Protein AF-A0A328DTK5-F1 (afdb_monomer)

Nearest PDB structures (foldseek):
  1lpf-assembly1_B  TM=8.757E-01  e=4.008E-05  Pseudomonas fluorescens
  6uzi-assembly2_D  TM=7.975E-01  e=1.645E-05  Elizabethkingia anophelis NUHP1
  7psc-assembly1_B  TM=8.885E-01  e=7.572E-05  Homo sapiens
  7zyt-assembly1_B  TM=7.807E-01  e=2.121E-05  Homo sapiens
  5u8w-assembly1_B  TM=7.801E-01  e=4.552E-05  Pseudomonas aeruginosa UCBPP-PA14

Secondary structure (DSSP, 8-state):
-EE--HHHHHHHHHHHT---EEEEEEGGG-HHHHHTT---EEEEEEE-TTT-BEEEEEEEETTHHHHHHHHHHHHHTT-B------TT-SS------

Radius of gyration: 13.82 Å; Cα contacts (8 Å, |Δi|>4): 154; chains: 1; bounding box: 29×32×39 Å

pLDDT: mean 82.39, std 18.32, range [34.34, 98.06]

Foldseek 3Di:
DDADDPVRLVVVCVVVVFDKDKAKDFLLVPPVCVVVVFRGKMKMWIATLVWQFTRDIDIDTPPPVVVVVVVNVCNVVRPGQDRDPPVPDPHDDRDDD

Sequence (97 aa):
MVGLTEPQAKERAEKEGFEIRVAKTSFKANTKALAENKGEGLAKLIYRPDNGEILGVHIIGLHAADLIHEASNAIALGTRIQVKVDTSSPASEPIAV

Mean predicted aligned error: 7.62 Å

Solvent-accessible surface area (backbone atoms only — not comparable to full-atom values): 5712 Å² total; per-residue (Å²): 104,42,76,46,52,73,70,56,45,50,55,48,21,69,75,72,72,54,66,77,44,74,51,65,47,50,32,64,79,34,69,67,32,46,75,69,75,46,27,62,36,40,42,36,41,32,27,28,72,90,75,18,43,59,48,17,39,41,55,46,46,80,65,31,72,63,57,44,49,54,52,44,49,37,48,75,71,66,48,57,54,81,72,77,88,68,91,82,66,99,79,74,71,90,78,81,133

Structure (mmCIF, N/CA/C/O backbone):
data_AF-A0A328DTK5-F1
#
_entry.id   AF-A0A328DTK5-F1
#
loop_
_atom_site.group_PDB
_atom_site.id
_atom_site.type_symbol
_atom_site.label_atom_id
_atom_site.label_alt_id
_atom_site.label_comp_id
_atom_site.label_asym_id
_atom_site.label_entity_id
_atom_site.label_seq_id
_atom_site.pdbx_PDB_ins_code
_atom_site.Cartn_x
_atom_site.Cartn_y
_atom_site.Cartn_z
_atom_site.occupancy
_atom_site.B_iso_or_equiv
_atom_site.auth_seq_id
_atom_site.auth_comp_id
_atom_site.auth_asym_id
_atom_site.auth_atom_id
_atom_site.pdbx_PDB_model_num
ATOM 1 N N . MET A 1 1 ? 6.001 5.771 -1.628 1.00 91.81 1 MET A N 1
ATOM 2 C CA . MET A 1 1 ? 4.912 5.230 -0.778 1.00 91.81 1 MET A CA 1
ATOM 3 C C . MET A 1 1 ? 3.867 6.311 -0.573 1.00 91.81 1 MET A C 1
ATOM 5 O O . MET A 1 1 ? 4.216 7.477 -0.705 1.00 91.81 1 MET A O 1
ATOM 9 N N . VAL A 1 2 ? 2.634 5.932 -0.251 1.00 96.62 2 VAL A N 1
ATOM 10 C CA . VAL A 1 2 ? 1.538 6.846 0.095 1.00 96.62 2 VAL A CA 1
ATOM 11 C C . VAL A 1 2 ? 0.661 6.200 1.172 1.00 96.62 2 VAL A C 1
ATOM 13 O O . VAL A 1 2 ? 0.511 4.978 1.183 1.00 96.62 2 VAL A O 1
ATOM 16 N N . GLY A 1 3 ? 0.103 7.002 2.081 1.00 96.38 3 GLY A N 1
ATOM 17 C CA . GLY A 1 3 ? -0.697 6.520 3.211 1.00 96.38 3 GLY A CA 1
ATOM 18 C C . GLY A 1 3 ? 0.139 5.989 4.383 1.00 96.38 3 GLY A C 1
ATOM 19 O O . GLY A 1 3 ? 1.284 6.396 4.583 1.00 96.38 3 GLY A O 1
ATOM 20 N N . LEU A 1 4 ? -0.464 5.108 5.182 1.00 97.25 4 LEU A N 1
ATOM 21 C CA . LEU A 1 4 ? 0.093 4.591 6.431 1.00 97.25 4 LEU A CA 1
ATOM 22 C C . LEU A 1 4 ? 1.097 3.459 6.202 1.00 97.25 4 LEU A C 1
ATOM 24 O O . LEU A 1 4 ? 0.914 2.600 5.342 1.00 97.25 4 LEU A O 1
ATOM 28 N N . THR A 1 5 ? 2.117 3.403 7.056 1.00 97.62 5 THR A N 1
ATOM 29 C CA . THR A 1 5 ? 2.976 2.221 7.210 1.00 97.62 5 THR A CA 1
ATOM 30 C C . THR A 1 5 ? 2.260 1.104 7.984 1.00 97.62 5 THR A C 1
ATOM 32 O O . THR A 1 5 ? 1.269 1.356 8.660 1.00 97.62 5 THR A O 1
ATOM 35 N N . GLU A 1 6 ? 2.764 -0.140 7.947 1.00 95.56 6 GLU A N 1
ATOM 36 C CA . GLU A 1 6 ? 2.163 -1.244 8.727 1.00 95.56 6 GLU A CA 1
ATOM 37 C C . GLU A 1 6 ? 2.094 -0.945 10.238 1.00 95.56 6 GLU A C 1
ATOM 39 O O . GLU A 1 6 ? 1.029 -1.165 10.809 1.00 95.56 6 GLU A O 1
ATOM 44 N N . PRO A 1 7 ? 3.147 -0.413 10.901 1.00 97.38 7 PRO A N 1
ATOM 45 C CA . PRO A 1 7 ? 3.054 -0.038 12.314 1.00 97.38 7 PRO A CA 1
ATOM 46 C C . PRO A 1 7 ? 1.994 1.036 12.578 1.00 97.38 7 PRO A C 1
ATOM 48 O O . PRO A 1 7 ? 1.188 0.882 13.487 1.00 97.38 7 PRO A O 1
ATOM 51 N N . GLN A 1 8 ? 1.940 2.082 11.746 1.00 97.81 8 GLN A N 1
ATOM 52 C CA . GLN A 1 8 ? 0.944 3.152 11.886 1.00 97.81 8 GLN A CA 1
ATOM 53 C C . GLN A 1 8 ? -0.482 2.648 11.641 1.00 97.81 8 GLN A C 1
ATOM 55 O O . GLN A 1 8 ? -1.415 3.061 12.323 1.00 97.81 8 GLN A O 1
ATOM 60 N N . ALA A 1 9 ? -0.662 1.750 10.671 1.00 97.00 9 ALA A N 1
ATOM 61 C CA . ALA A 1 9 ? -1.952 1.146 10.382 1.00 97.00 9 ALA A CA 1
ATOM 62 C C . ALA A 1 9 ? -2.422 0.256 11.538 1.00 97.00 9 ALA A C 1
ATOM 64 O O . ALA A 1 9 ? -3.593 0.325 11.888 1.00 97.00 9 ALA A O 1
ATOM 65 N N . LYS A 1 10 ? -1.522 -0.521 12.162 1.00 97.19 10 LYS A N 1
ATOM 66 C CA . LYS A 1 10 ? -1.832 -1.314 13.365 1.00 97.19 10 LYS A CA 1
ATOM 67 C C . LYS A 1 10 ? -2.228 -0.428 14.539 1.00 97.19 10 LYS A C 1
ATOM 69 O O . LYS A 1 10 ? -3.268 -0.654 15.138 1.00 97.19 10 LYS A O 1
ATOM 74 N N . GLU A 1 11 ? -1.455 0.620 14.810 1.00 98.06 11 GLU A N 1
ATOM 75 C CA . GLU A 1 11 ? -1.762 1.561 15.891 1.00 98.06 11 GLU A CA 1
ATOM 76 C C . GLU A 1 11 ? -3.133 2.228 15.690 1.00 98.06 11 GLU A C 1
ATOM 78 O O . GLU A 1 11 ? -3.912 2.376 16.630 1.00 98.06 11 GLU A O 1
ATOM 83 N N . ARG A 1 12 ? -3.458 2.616 14.451 1.00 97.12 12 ARG A N 1
ATOM 84 C CA . ARG A 1 12 ? -4.774 3.168 14.108 1.00 97.12 12 ARG A CA 1
ATOM 85 C C . ARG A 1 12 ? -5.890 2.138 14.299 1.00 97.12 12 ARG A C 1
ATOM 87 O O . ARG A 1 12 ? -6.923 2.465 14.870 1.00 97.12 12 ARG A O 1
ATOM 94 N N . ALA A 1 13 ? -5.664 0.912 13.841 1.00 96.75 13 ALA A N 1
ATOM 95 C CA . ALA A 1 13 ? -6.602 -0.200 13.933 1.00 96.75 13 ALA A CA 1
ATOM 96 C C . ALA A 1 13 ? -6.947 -0.552 15.388 1.00 96.75 13 ALA A C 1
ATOM 98 O O . ALA A 1 13 ? -8.119 -0.711 15.718 1.00 96.75 13 ALA A O 1
ATOM 99 N N . GLU A 1 14 ? -5.949 -0.562 16.275 1.00 97.19 14 GLU A N 1
ATOM 100 C CA . GLU A 1 14 ? -6.128 -0.761 17.719 1.00 97.19 14 GLU A CA 1
ATOM 101 C C . GLU A 1 14 ? -6.952 0.364 18.365 1.00 97.19 14 GLU A C 1
ATOM 103 O O . GLU A 1 14 ? -7.810 0.098 19.205 1.00 97.19 14 GLU A O 1
ATOM 108 N N . LYS A 1 15 ? -6.730 1.621 17.958 1.00 97.19 15 LYS A N 1
ATOM 109 C CA . LYS A 1 15 ? -7.466 2.785 18.486 1.00 97.19 15 LYS A CA 1
ATOM 110 C C . LYS A 1 15 ? -8.912 2.858 17.998 1.00 97.19 15 LYS A C 1
ATOM 112 O O . LYS A 1 15 ? -9.788 3.267 18.753 1.00 97.19 15 LYS A O 1
ATOM 117 N N . GLU A 1 16 ? -9.151 2.521 16.734 1.00 96.38 16 GLU A N 1
ATOM 118 C CA . GLU A 1 16 ? -10.460 2.647 16.078 1.00 96.38 16 GLU A CA 1
ATOM 119 C C . GLU A 1 16 ? -11.272 1.338 16.092 1.00 96.38 16 GLU A C 1
ATOM 121 O O . GLU A 1 16 ? -12.451 1.351 15.744 1.00 96.38 16 GLU A O 1
ATOM 126 N N . GLY A 1 17 ? -10.675 0.221 16.518 1.00 96.25 17 GLY A N 1
ATOM 127 C CA . GLY A 1 17 ? -11.358 -1.062 16.687 1.00 96.25 17 GLY A CA 1
ATOM 128 C C . GLY A 1 17 ? -11.652 -1.794 15.376 1.00 96.25 17 GLY A C 1
ATOM 129 O O . GLY A 1 17 ? -12.752 -2.317 15.204 1.00 96.25 17 GLY A O 1
ATOM 130 N N . PHE A 1 18 ? -10.694 -1.837 14.447 1.00 95.44 18 PHE A N 1
ATOM 131 C CA . PHE A 1 18 ? -10.809 -2.608 13.201 1.00 95.44 18 PHE A CA 1
ATOM 132 C C . PHE A 1 18 ? -9.575 -3.486 12.952 1.00 95.44 18 PHE A C 1
ATOM 134 O O . PHE A 1 18 ? -8.557 -3.343 13.613 1.00 95.44 18 PHE A O 1
ATOM 141 N N . GLU A 1 19 ? -9.653 -4.385 11.970 1.00 94.19 19 GLU A N 1
ATOM 142 C CA . GLU A 1 19 ? -8.538 -5.244 11.545 1.00 94.19 19 GLU A CA 1
ATOM 143 C C . GLU A 1 19 ? -7.835 -4.674 10.306 1.00 94.19 19 GLU A C 1
ATOM 145 O O . GLU A 1 19 ? -8.465 -4.050 9.451 1.00 94.19 19 GLU A O 1
ATOM 150 N N . ILE A 1 20 ? -6.538 -4.944 10.144 1.00 95.12 20 ILE A N 1
ATOM 151 C CA . ILE A 1 20 ? -5.823 -4.645 8.894 1.00 95.12 20 ILE A CA 1
ATOM 152 C C . ILE A 1 20 ? -5.393 -5.921 8.195 1.00 95.12 20 ILE A C 1
ATOM 154 O O . ILE A 1 20 ? -5.028 -6.912 8.825 1.00 95.12 20 ILE A O 1
ATOM 158 N N . ARG A 1 21 ? -5.340 -5.872 6.867 1.00 94.81 21 ARG A N 1
ATOM 159 C CA . ARG A 1 21 ? -4.656 -6.877 6.060 1.00 94.81 21 ARG A CA 1
ATOM 160 C C . ARG A 1 21 ? -3.596 -6.243 5.186 1.00 94.81 21 ARG A C 1
ATOM 162 O O . ARG A 1 21 ? -3.683 -5.083 4.789 1.00 94.81 21 ARG A O 1
ATOM 169 N N . VAL A 1 22 ? -2.576 -7.045 4.905 1.00 94.62 22 VAL A N 1
ATOM 170 C CA . VAL A 1 22 ? -1.440 -6.659 4.077 1.00 94.62 22 VAL A CA 1
ATOM 171 C C . VAL A 1 22 ? -1.345 -7.635 2.916 1.00 94.62 22 VAL A C 1
ATOM 173 O O . VAL A 1 22 ? -1.067 -8.814 3.117 1.00 94.62 22 VAL A O 1
ATOM 176 N N . ALA A 1 23 ? -1.561 -7.143 1.701 1.00 91.56 23 ALA A N 1
ATOM 177 C CA . ALA A 1 23 ? -1.293 -7.886 0.477 1.00 91.56 23 ALA A CA 1
ATOM 178 C C . ALA A 1 23 ? 0.085 -7.496 -0.066 1.00 91.56 23 ALA A C 1
ATOM 180 O O . ALA A 1 23 ? 0.453 -6.321 -0.056 1.00 91.56 23 ALA A O 1
ATOM 181 N N . LYS A 1 24 ? 0.858 -8.479 -0.533 1.00 89.44 24 LYS A N 1
ATOM 182 C CA . LYS A 1 24 ? 2.187 -8.277 -1.123 1.00 89.44 24 LYS A CA 1
ATOM 183 C C . LYS A 1 24 ? 2.255 -9.037 -2.442 1.00 89.44 24 LYS A C 1
ATOM 185 O O . LYS A 1 24 ? 1.867 -10.199 -2.485 1.00 89.44 24 LYS A O 1
ATOM 190 N N . THR A 1 25 ? 2.763 -8.398 -3.488 1.00 85.25 25 THR A N 1
ATOM 191 C CA . THR A 1 25 ? 3.072 -9.053 -4.766 1.00 85.25 25 THR A CA 1
ATOM 192 C C . THR A 1 25 ? 4.465 -8.650 -5.232 1.00 85.25 25 THR A C 1
ATOM 194 O O . THR A 1 25 ? 4.919 -7.529 -4.981 1.00 85.25 25 THR A O 1
ATOM 197 N N . SER A 1 26 ? 5.172 -9.585 -5.864 1.00 81.56 26 SER A N 1
ATOM 198 C CA . SER A 1 26 ? 6.479 -9.326 -6.463 1.00 81.56 26 SER A CA 1
ATOM 199 C C . SER A 1 26 ? 6.322 -9.066 -7.950 1.00 81.56 26 SER A C 1
ATOM 201 O O . SER A 1 26 ? 5.587 -9.769 -8.639 1.00 81.56 26 SER A O 1
ATOM 203 N N . PHE A 1 27 ? 7.102 -8.126 -8.476 1.00 79.56 27 PHE A N 1
ATOM 204 C CA . PHE A 1 27 ? 7.132 -7.861 -9.914 1.00 79.56 27 PHE A CA 1
ATOM 205 C C . PHE A 1 27 ? 7.707 -9.035 -10.718 1.00 79.56 27 PHE A C 1
ATOM 207 O O . PHE A 1 27 ? 7.469 -9.119 -11.918 1.00 79.56 27 PHE A O 1
ATOM 214 N N . LYS A 1 28 ? 8.354 -10.013 -10.068 1.00 69.75 28 LYS A N 1
ATOM 215 C CA . LYS A 1 28 ? 8.762 -11.277 -10.701 1.00 69.75 28 LYS A CA 1
ATOM 216 C C . LYS A 1 28 ? 7.581 -12.123 -11.179 1.00 69.75 28 LYS A C 1
ATOM 218 O O . LYS A 1 28 ? 7.760 -12.922 -12.087 1.00 69.75 28 LYS A O 1
ATOM 223 N N . ALA A 1 29 ? 6.398 -11.957 -10.586 1.00 66.81 29 ALA A N 1
ATOM 224 C CA . ALA A 1 29 ? 5.180 -12.634 -11.030 1.00 66.81 29 ALA A CA 1
ATOM 225 C C . ALA A 1 29 ? 4.514 -11.931 -12.229 1.00 66.81 29 ALA A C 1
ATOM 227 O O . ALA A 1 29 ? 3.608 -12.485 -12.845 1.00 66.81 29 ALA A O 1
ATOM 228 N N . ASN A 1 30 ? 4.969 -10.725 -12.590 1.00 68.88 30 ASN A N 1
ATOM 229 C CA . ASN A 1 30 ? 4.406 -9.944 -13.680 1.00 68.88 30 ASN A CA 1
ATOM 230 C C . ASN A 1 30 ? 5.154 -10.234 -14.995 1.00 68.88 30 ASN A C 1
ATOM 232 O O . ASN A 1 30 ? 6.310 -9.849 -15.175 1.00 68.88 30 ASN A O 1
ATOM 236 N N . THR A 1 31 ? 4.475 -10.882 -15.946 1.00 69.25 31 THR A N 1
ATOM 237 C CA . THR A 1 31 ? 5.024 -11.261 -17.261 1.00 69.25 31 THR A CA 1
ATOM 238 C C . THR A 1 31 ? 5.516 -10.070 -18.081 1.00 69.25 31 THR A C 1
ATOM 240 O O . THR A 1 31 ? 6.493 -10.211 -18.816 1.00 69.25 31 THR A O 1
ATOM 243 N N . LYS A 1 32 ? 4.916 -8.881 -17.925 1.00 73.31 32 LYS A N 1
ATOM 244 C CA . LYS A 1 32 ? 5.403 -7.650 -18.567 1.00 73.31 32 LYS A CA 1
ATOM 245 C C . LYS A 1 32 ? 6.715 -7.180 -17.938 1.00 73.31 32 LYS A C 1
ATOM 247 O O . LYS A 1 32 ? 7.655 -6.859 -18.657 1.00 73.31 32 LYS A O 1
ATOM 252 N N . ALA A 1 33 ? 6.809 -7.188 -16.608 1.00 66.44 33 ALA A N 1
ATOM 253 C CA . ALA A 1 33 ? 8.037 -6.806 -15.908 1.00 66.44 33 ALA A CA 1
ATOM 254 C C . ALA A 1 33 ? 9.200 -7.765 -16.223 1.00 66.44 33 ALA A C 1
ATOM 256 O O . ALA 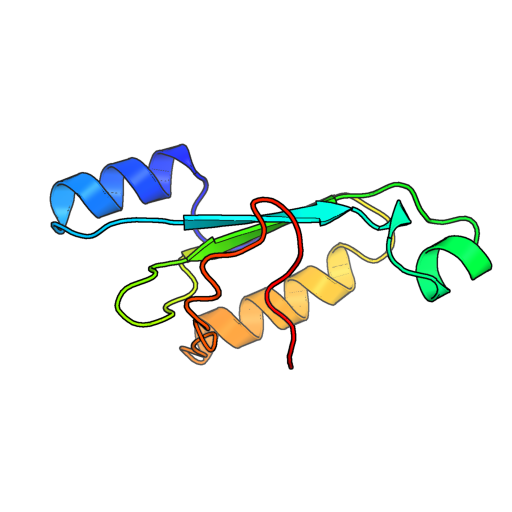A 1 33 ? 10.338 -7.324 -16.381 1.00 66.44 33 ALA A O 1
ATOM 257 N N . LEU A 1 34 ? 8.913 -9.062 -16.379 1.00 64.62 34 LEU A N 1
ATOM 258 C CA . LEU A 1 34 ? 9.881 -10.057 -16.847 1.00 64.62 34 LEU A CA 1
ATOM 259 C C . LEU A 1 34 ? 10.344 -9.788 -18.286 1.00 64.62 34 LEU A C 1
ATOM 261 O O . LEU A 1 34 ? 11.546 -9.810 -18.542 1.00 64.62 34 LEU A O 1
ATOM 265 N N . ALA A 1 35 ? 9.419 -9.490 -19.205 1.00 71.75 35 ALA A N 1
ATOM 266 C CA . ALA A 1 35 ? 9.743 -9.198 -20.604 1.00 71.75 35 ALA A CA 1
ATOM 267 C C . ALA A 1 35 ? 10.665 -7.974 -20.761 1.00 71.75 35 ALA A C 1
ATOM 269 O O . ALA A 1 35 ? 11.492 -7.932 -21.668 1.00 71.75 35 ALA A O 1
ATOM 270 N N . GLU A 1 36 ? 10.570 -7.001 -19.853 1.00 73.38 36 GLU A N 1
ATOM 271 C CA . GLU A 1 36 ? 11.437 -5.821 -19.840 1.00 73.38 36 GLU A CA 1
ATOM 272 C C . GLU A 1 36 ? 12.723 -5.992 -18.998 1.00 73.38 36 GLU A C 1
ATOM 274 O O . GLU A 1 36 ? 13.445 -5.017 -18.797 1.00 73.38 36 GLU A O 1
ATOM 279 N N . ASN A 1 37 ? 13.028 -7.199 -18.494 1.00 65.75 37 ASN A N 1
ATOM 280 C CA . ASN A 1 37 ? 14.136 -7.484 -17.560 1.00 65.75 37 ASN A CA 1
ATOM 281 C C . ASN A 1 37 ? 14.106 -6.650 -16.259 1.00 65.75 37 ASN A C 1
ATOM 283 O O . ASN A 1 37 ? 15.135 -6.375 -15.647 1.00 65.75 37 ASN A O 1
ATOM 287 N N . LYS A 1 38 ? 12.911 -6.267 -15.801 1.00 68.12 38 LYS A N 1
ATOM 288 C CA . LYS A 1 38 ? 12.674 -5.424 -14.614 1.00 68.12 38 LYS A CA 1
ATOM 289 C C . LYS A 1 38 ? 11.818 -6.136 -13.568 1.00 68.12 38 LYS A C 1
ATOM 291 O O . LYS A 1 38 ? 11.002 -5.523 -12.886 1.00 68.12 38 LYS A O 1
ATOM 296 N N . GLY A 1 39 ? 11.990 -7.449 -13.438 1.00 67.12 39 GLY A N 1
ATOM 297 C CA . GLY A 1 39 ? 11.255 -8.251 -12.457 1.00 67.12 39 GLY A CA 1
ATOM 298 C C . GLY A 1 39 ? 11.616 -7.937 -10.999 1.00 67.12 39 GLY A C 1
ATOM 299 O O . GLY A 1 39 ? 10.957 -8.429 -10.088 1.00 67.12 39 GLY A O 1
ATOM 300 N N . GLU A 1 40 ? 12.657 -7.141 -10.740 1.00 78.00 40 GLU A N 1
ATOM 301 C CA . GLU A 1 40 ? 13.016 -6.740 -9.382 1.00 78.00 40 GLU A CA 1
ATOM 302 C C . GLU A 1 40 ? 12.045 -5.693 -8.830 1.00 78.00 40 GLU A C 1
ATOM 304 O O . GLU A 1 40 ? 11.941 -4.569 -9.323 1.00 78.00 40 GLU A O 1
ATOM 309 N N . GLY A 1 41 ? 11.332 -6.073 -7.772 1.00 84.56 41 GLY A N 1
ATOM 310 C CA . GLY A 1 41 ? 10.416 -5.180 -7.084 1.00 84.56 41 GLY A CA 1
ATOM 311 C C . GLY A 1 41 ? 9.373 -5.903 -6.242 1.00 84.56 41 GLY A C 1
ATOM 312 O O . GLY A 1 41 ? 9.159 -7.118 -6.352 1.00 84.56 41 GLY A O 1
ATOM 313 N N . LEU A 1 42 ? 8.722 -5.119 -5.390 1.00 88.75 42 LEU A N 1
ATOM 314 C CA . LEU A 1 42 ? 7.638 -5.520 -4.510 1.00 88.75 42 LEU A CA 1
ATOM 315 C C . LEU A 1 42 ? 6.620 -4.381 -4.420 1.00 88.75 42 LEU A C 1
ATOM 317 O O . LEU A 1 42 ? 6.983 -3.237 -4.140 1.00 88.75 42 LEU A O 1
ATOM 321 N N . ALA A 1 43 ? 5.343 -4.715 -4.564 1.00 91.12 43 ALA A N 1
ATOM 322 C CA . ALA A 1 43 ? 4.238 -3.853 -4.180 1.00 91.12 43 ALA A CA 1
ATOM 323 C C . ALA A 1 43 ? 3.546 -4.423 -2.940 1.00 91.12 43 ALA A C 1
ATOM 325 O O . ALA A 1 43 ? 3.327 -5.630 -2.818 1.00 91.12 43 ALA A O 1
ATOM 326 N N . LYS A 1 44 ? 3.210 -3.538 -2.008 1.00 93.88 44 LYS A N 1
ATOM 327 C CA . LYS A 1 44 ? 2.519 -3.845 -0.764 1.00 93.88 44 LYS A CA 1
ATOM 328 C C . LYS A 1 44 ? 1.334 -2.906 -0.591 1.00 93.88 44 LYS A C 1
ATOM 330 O O . LYS A 1 44 ? 1.502 -1.690 -0.644 1.00 93.88 44 LYS A O 1
ATOM 335 N N . LEU A 1 45 ? 0.175 -3.486 -0.317 1.00 95.06 45 LEU A N 1
ATOM 336 C CA . LEU A 1 45 ? -1.083 -2.805 -0.042 1.00 95.06 45 LEU A CA 1
ATOM 337 C C . LEU A 1 45 ? -1.519 -3.124 1.387 1.00 95.06 45 LEU A C 1
ATOM 339 O O . LEU A 1 45 ? -1.583 -4.291 1.768 1.00 95.06 45 LEU A O 1
ATOM 343 N N . ILE A 1 46 ? -1.830 -2.093 2.159 1.00 96.44 46 ILE A N 1
ATOM 344 C CA . ILE A 1 46 ? -2.385 -2.181 3.507 1.00 96.44 46 ILE A CA 1
ATOM 345 C C . ILE A 1 46 ? -3.821 -1.678 3.420 1.00 96.44 46 ILE A C 1
ATOM 347 O O . ILE A 1 46 ? -4.058 -0.580 2.915 1.00 96.44 46 ILE A O 1
ATOM 351 N N . TYR A 1 47 ? -4.775 -2.478 3.879 1.00 95.88 47 TYR A N 1
ATOM 352 C CA . TYR A 1 47 ? -6.195 -2.181 3.728 1.00 95.88 47 TYR A CA 1
ATOM 353 C C . TYR A 1 47 ? -7.013 -2.741 4.887 1.00 95.88 47 TYR A C 1
ATOM 355 O O . TYR A 1 47 ? -6.559 -3.636 5.607 1.00 95.88 47 TYR A O 1
ATOM 363 N N . ARG A 1 48 ? -8.237 -2.239 5.043 1.00 94.94 48 ARG A N 1
ATOM 364 C CA . ARG A 1 48 ? -9.214 -2.807 5.968 1.00 94.94 48 ARG A CA 1
ATOM 365 C C . ARG A 1 48 ? -10.056 -3.882 5.274 1.00 94.94 48 ARG A C 1
ATOM 367 O O . ARG A 1 48 ? -10.647 -3.605 4.229 1.00 94.94 48 ARG A O 1
ATOM 374 N N . PRO A 1 49 ? -10.130 -5.113 5.806 1.00 93.00 49 PRO A N 1
ATOM 375 C CA . PRO A 1 49 ? -10.864 -6.198 5.166 1.00 93.00 49 PRO A CA 1
ATOM 376 C C . PRO A 1 49 ? -12.386 -6.075 5.313 1.00 93.00 49 PRO A C 1
ATOM 378 O O . PRO A 1 49 ? -13.102 -6.674 4.520 1.00 93.00 49 PRO A O 1
ATOM 381 N N . ASP A 1 50 ? -12.874 -5.330 6.307 1.00 91.88 50 ASP A N 1
ATOM 382 C CA . ASP A 1 50 ? -14.302 -5.151 6.598 1.00 91.88 50 ASP A CA 1
ATOM 383 C C . ASP A 1 50 ? -15.016 -4.282 5.552 1.00 91.88 50 ASP A C 1
ATOM 385 O O . ASP A 1 50 ? -16.174 -4.533 5.225 1.00 91.88 50 ASP A O 1
ATOM 389 N N . ASN A 1 51 ? -14.330 -3.273 5.013 1.00 92.00 51 ASN A N 1
ATOM 390 C CA . ASN A 1 51 ? -14.919 -2.293 4.104 1.00 92.00 51 ASN A CA 1
ATOM 391 C C . ASN A 1 51 ? -14.079 -2.009 2.844 1.00 92.00 51 ASN A C 1
ATOM 393 O O . ASN A 1 51 ? -14.481 -1.180 2.030 1.00 92.00 51 ASN A O 1
ATOM 397 N N . GLY A 1 52 ? -12.915 -2.644 2.684 1.00 91.69 52 GLY A N 1
ATOM 398 C CA . GLY A 1 52 ? -12.033 -2.458 1.529 1.00 91.69 52 GLY A CA 1
ATOM 399 C C . GLY A 1 52 ? -11.301 -1.110 1.474 1.00 91.69 52 GLY A C 1
ATOM 400 O O . GLY A 1 52 ? -10.740 -0.781 0.431 1.00 91.69 52 GLY A O 1
ATOM 401 N N . GLU A 1 53 ? -11.305 -0.313 2.546 1.00 95.25 53 GLU A N 1
ATOM 402 C CA . GLU A 1 53 ? -10.585 0.965 2.626 1.00 95.25 53 GLU A CA 1
ATOM 403 C C . GLU A 1 53 ? -9.077 0.745 2.476 1.00 95.25 53 GLU A C 1
ATOM 405 O O . GLU A 1 53 ? -8.472 -0.062 3.188 1.00 95.25 53 GLU A O 1
ATOM 410 N N . ILE A 1 54 ? -8.460 1.496 1.563 1.00 96.12 54 ILE A N 1
ATOM 411 C CA . ILE A 1 54 ? -7.013 1.495 1.365 1.00 96.12 54 ILE A CA 1
ATOM 412 C C . ILE A 1 54 ? -6.376 2.398 2.423 1.00 96.12 54 ILE A C 1
ATOM 414 O O . ILE A 1 54 ? -6.629 3.598 2.460 1.00 96.12 54 ILE A O 1
ATOM 418 N N . LEU A 1 55 ? -5.513 1.825 3.260 1.00 96.62 55 LEU A N 1
ATOM 419 C CA . LEU A 1 55 ? -4.806 2.549 4.318 1.00 96.62 55 LEU A CA 1
ATOM 420 C C . LEU A 1 55 ? -3.417 3.011 3.876 1.00 96.62 55 LEU A C 1
ATOM 422 O O . LEU A 1 55 ? -2.945 4.054 4.325 1.00 96.62 55 LEU A O 1
ATOM 426 N N . GLY A 1 56 ? -2.747 2.246 3.011 1.00 96.62 56 GLY A N 1
ATOM 427 C CA . GLY A 1 56 ? -1.422 2.604 2.515 1.00 96.62 56 GLY A CA 1
ATOM 428 C C . GLY A 1 56 ? -0.905 1.697 1.407 1.00 96.62 56 GLY A C 1
ATOM 429 O O . GLY A 1 56 ? -1.242 0.516 1.332 1.00 96.62 56 GLY A O 1
ATOM 430 N N . VAL A 1 57 ? -0.056 2.258 0.545 1.00 96.81 57 VAL A N 1
ATOM 431 C CA . VAL A 1 57 ? 0.567 1.568 -0.589 1.00 96.81 57 VAL A CA 1
ATOM 432 C C . VAL A 1 57 ? 2.064 1.858 -0.623 1.00 96.81 57 VAL A C 1
ATOM 434 O O . VAL A 1 57 ? 2.525 2.999 -0.542 1.00 96.81 57 VAL A O 1
ATOM 437 N N . HIS A 1 58 ? 2.854 0.795 -0.710 1.00 95.50 58 HIS A N 1
ATOM 438 C CA . HIS A 1 58 ? 4.308 0.832 -0.676 1.00 95.50 58 HIS A CA 1
ATOM 439 C C . HIS A 1 58 ? 4.841 0.042 -1.865 1.00 95.50 58 HIS A C 1
ATOM 441 O O . HIS A 1 58 ? 4.609 -1.160 -1.955 1.00 95.50 58 HIS A O 1
ATOM 447 N N . ILE A 1 59 ? 5.566 0.704 -2.760 1.00 93.56 59 ILE A N 1
ATOM 448 C CA . ILE A 1 59 ? 6.096 0.091 -3.977 1.00 93.56 59 ILE A CA 1
ATOM 449 C C . ILE A 1 59 ? 7.596 0.345 -4.029 1.00 93.56 59 ILE A C 1
ATOM 451 O O . ILE A 1 59 ? 8.046 1.464 -3.780 1.00 93.56 59 ILE A O 1
ATOM 455 N N . ILE A 1 60 ? 8.348 -0.705 -4.335 1.00 90.50 60 ILE A N 1
ATOM 456 C CA . ILE A 1 60 ? 9.782 -0.679 -4.607 1.00 90.50 60 ILE A CA 1
ATOM 457 C C . ILE A 1 60 ? 9.981 -1.407 -5.932 1.00 90.50 60 ILE A C 1
ATOM 459 O O . ILE A 1 60 ? 9.466 -2.508 -6.099 1.00 90.50 60 ILE A O 1
ATOM 463 N N . GLY A 1 61 ? 10.717 -0.811 -6.861 1.00 86.06 61 GLY A N 1
ATOM 464 C CA . GLY A 1 61 ? 10.968 -1.384 -8.182 1.00 86.06 61 GLY A CA 1
ATOM 465 C C . GLY A 1 61 ? 10.942 -0.315 -9.263 1.00 86.06 61 GLY A C 1
ATOM 466 O O . GLY A 1 61 ? 10.736 0.871 -8.983 1.00 86.06 61 GLY A O 1
ATOM 467 N N . LEU A 1 62 ? 11.145 -0.729 -10.511 1.00 81.50 62 LEU A N 1
ATOM 468 C CA . LEU A 1 62 ? 11.028 0.203 -11.622 1.00 81.50 62 LEU A CA 1
ATOM 469 C C . LEU A 1 62 ? 9.567 0.641 -11.813 1.00 81.50 62 LEU A C 1
ATOM 471 O O . LEU A 1 62 ? 8.650 -0.133 -11.557 1.00 81.50 62 LEU A O 1
ATOM 475 N N . HIS A 1 63 ? 9.358 1.888 -12.241 1.00 82.25 63 HIS A N 1
ATOM 476 C CA . HIS A 1 63 ? 8.038 2.522 -12.382 1.00 82.25 63 HIS A CA 1
ATOM 477 C C . HIS A 1 63 ? 7.270 2.722 -11.064 1.00 82.25 63 HIS A C 1
ATOM 479 O O . HIS A 1 63 ? 6.095 3.078 -11.077 1.00 82.25 63 HIS A O 1
ATOM 485 N N . ALA A 1 64 ? 7.925 2.577 -9.903 1.00 87.56 64 ALA A N 1
ATOM 486 C CA . ALA A 1 64 ? 7.286 2.831 -8.609 1.00 87.56 64 ALA A CA 1
ATOM 487 C C . ALA A 1 64 ? 6.706 4.253 -8.489 1.00 87.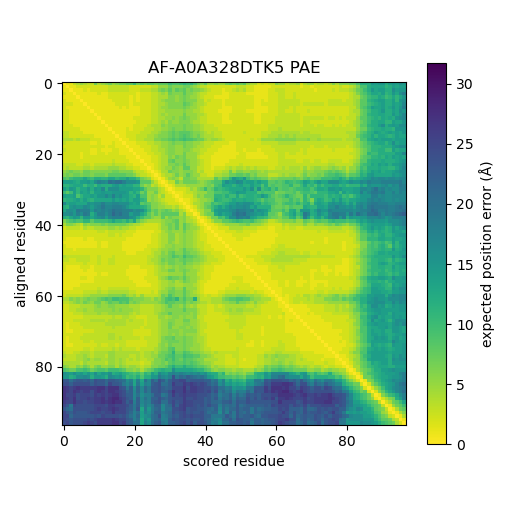56 64 ALA A C 1
ATOM 489 O O . ALA A 1 64 ? 5.705 4.436 -7.803 1.00 87.56 64 ALA A O 1
ATOM 490 N N . ALA A 1 65 ? 7.311 5.247 -9.149 1.00 87.62 65 ALA A N 1
ATOM 491 C CA . ALA A 1 65 ? 6.823 6.627 -9.158 1.00 87.62 65 ALA A CA 1
ATOM 492 C C . ALA A 1 65 ? 5.488 6.786 -9.911 1.00 87.62 65 ALA A C 1
ATOM 494 O O . ALA A 1 65 ? 4.613 7.512 -9.447 1.00 87.62 65 ALA A O 1
ATOM 495 N N . ASP A 1 66 ? 5.307 6.074 -11.022 1.00 87.94 66 ASP A N 1
ATOM 496 C CA . ASP A 1 66 ? 4.068 6.126 -11.804 1.00 87.94 66 ASP A CA 1
ATOM 497 C C . ASP A 1 66 ? 2.942 5.415 -11.037 1.00 87.94 66 ASP A C 1
ATOM 499 O O . ASP A 1 66 ? 1.877 5.977 -10.784 1.00 87.94 66 ASP A O 1
ATOM 503 N N . LEU A 1 67 ? 3.232 4.209 -10.538 1.00 89.25 67 LEU A N 1
ATOM 504 C CA . LEU A 1 67 ? 2.273 3.397 -9.785 1.00 89.25 67 LEU A CA 1
ATOM 505 C C . LEU A 1 67 ? 1.858 4.045 -8.456 1.00 89.25 67 LEU A C 1
ATOM 507 O O . LEU A 1 67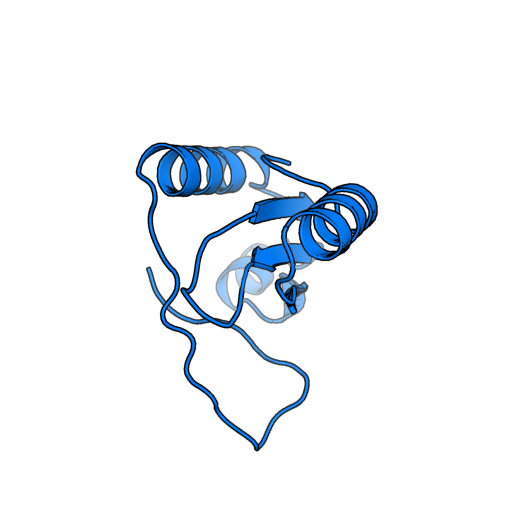 ? 0.716 3.902 -8.018 1.00 89.25 67 LEU A O 1
ATOM 511 N N . ILE A 1 68 ? 2.767 4.766 -7.785 1.00 93.12 68 ILE A N 1
ATOM 512 C CA . ILE A 1 68 ? 2.411 5.442 -6.533 1.00 93.12 68 ILE A CA 1
ATOM 513 C C . ILE A 1 68 ? 1.500 6.648 -6.765 1.00 93.12 68 ILE A C 1
ATOM 515 O O . ILE A 1 68 ? 0.721 6.987 -5.875 1.00 93.12 68 ILE A O 1
ATOM 519 N N . HIS A 1 69 ? 1.561 7.272 -7.944 1.00 92.75 69 HIS A N 1
ATOM 520 C CA . HIS A 1 69 ? 0.650 8.351 -8.307 1.00 92.75 69 HIS 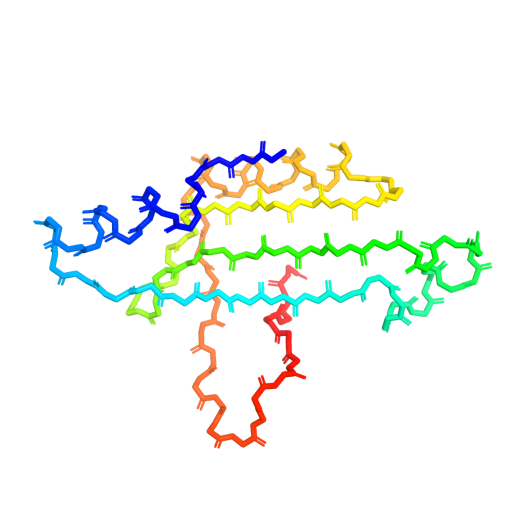A CA 1
ATOM 521 C C . HIS A 1 69 ? -0.788 7.827 -8.404 1.00 92.75 69 HIS A C 1
ATOM 523 O O . HIS A 1 69 ? -1.695 8.392 -7.794 1.00 92.75 69 HIS A O 1
ATOM 529 N N . GLU A 1 70 ? -0.992 6.702 -9.091 1.00 92.19 70 GLU A N 1
ATOM 530 C CA . GLU A 1 70 ? -2.305 6.053 -9.182 1.00 92.19 70 GLU A CA 1
ATOM 531 C C . GLU A 1 70 ? -2.829 5.639 -7.802 1.00 92.19 70 GLU A C 1
ATOM 533 O O . GLU A 1 70 ? -3.974 5.935 -7.458 1.00 92.19 70 GLU A O 1
ATOM 538 N N . ALA A 1 71 ? -1.971 5.042 -6.967 1.00 93.69 71 ALA A N 1
ATOM 539 C CA . ALA A 1 71 ? -2.318 4.694 -5.590 1.00 93.69 71 ALA A CA 1
ATOM 540 C C . ALA A 1 71 ? -2.725 5.921 -4.756 1.00 93.69 71 ALA A C 1
ATOM 542 O O . ALA A 1 71 ? -3.668 5.855 -3.967 1.00 93.69 71 ALA A O 1
ATOM 543 N N . SER A 1 72 ? -2.035 7.049 -4.941 1.00 94.75 72 SER A N 1
ATOM 544 C CA . SER A 1 72 ? -2.363 8.311 -4.275 1.00 94.75 72 SER A CA 1
ATOM 545 C C . SER A 1 72 ? -3.744 8.812 -4.688 1.00 94.75 72 SER A C 1
ATOM 547 O O . SER A 1 72 ? -4.537 9.203 -3.833 1.00 94.75 72 SER A O 1
ATOM 549 N N . ASN A 1 73 ? -4.055 8.759 -5.984 1.00 95.00 73 ASN A N 1
ATOM 550 C CA . ASN A 1 73 ? -5.367 9.142 -6.492 1.00 95.00 73 ASN A CA 1
ATOM 551 C C . ASN A 1 73 ? -6.474 8.213 -5.967 1.00 95.00 73 ASN A C 1
ATOM 553 O O . ASN A 1 73 ? -7.514 8.684 -5.517 1.00 95.00 73 ASN A O 1
ATOM 557 N N . ALA A 1 74 ? -6.233 6.899 -5.939 1.00 93.25 74 ALA A N 1
ATOM 558 C CA . ALA A 1 74 ? -7.189 5.927 -5.414 1.00 93.25 74 ALA A CA 1
ATOM 559 C C . ALA A 1 74 ? -7.547 6.201 -3.942 1.00 93.25 74 ALA A C 1
ATOM 561 O O . ALA A 1 74 ? -8.729 6.193 -3.592 1.00 93.25 74 ALA A O 1
ATOM 562 N N . ILE A 1 75 ? -6.545 6.501 -3.104 1.00 94.12 75 ILE A N 1
ATOM 563 C CA . ILE A 1 75 ? -6.743 6.883 -1.696 1.00 94.12 75 ILE A CA 1
ATOM 564 C C . ILE A 1 75 ? -7.505 8.209 -1.594 1.00 94.12 75 ILE A C 1
ATOM 566 O O . ILE A 1 75 ? -8.468 8.297 -0.835 1.00 94.12 75 ILE A O 1
ATOM 570 N N . ALA A 1 76 ? -7.118 9.225 -2.372 1.00 93.44 76 ALA A N 1
ATOM 571 C CA . ALA A 1 76 ? -7.763 10.539 -2.349 1.00 93.44 76 ALA A CA 1
ATOM 572 C C . ALA A 1 76 ? -9.247 10.481 -2.750 1.00 93.44 76 ALA A C 1
ATOM 574 O O . ALA A 1 76 ? -10.071 11.194 -2.182 1.00 93.44 76 ALA A O 1
ATOM 575 N N . LEU A 1 77 ? -9.595 9.602 -3.693 1.00 94.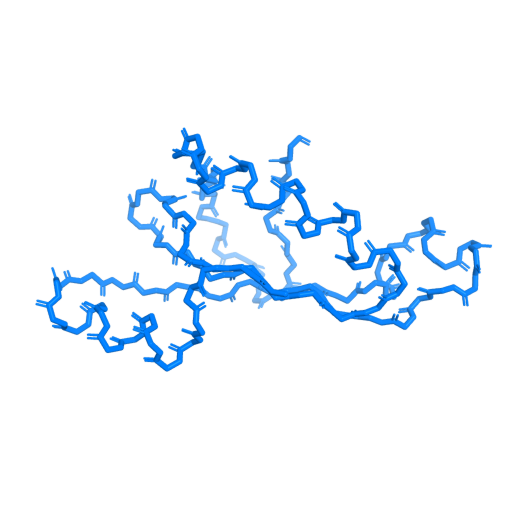94 77 LEU A N 1
ATOM 576 C CA . LEU A 1 77 ? -10.970 9.376 -4.144 1.00 94.94 77 LEU A CA 1
ATOM 577 C C . LEU A 1 77 ? -11.776 8.448 -3.218 1.00 94.94 77 LEU A C 1
ATOM 579 O O . LEU A 1 77 ? -12.960 8.226 -3.463 1.00 94.94 77 LEU A O 1
ATOM 583 N N . GLY A 1 78 ? -11.163 7.880 -2.173 1.00 92.50 78 GLY A N 1
ATOM 584 C CA . GLY A 1 78 ? -11.825 6.913 -1.293 1.00 92.50 78 GLY A CA 1
ATOM 585 C C . GLY A 1 78 ? -12.190 5.605 -2.002 1.00 92.50 78 GLY A C 1
ATOM 586 O O . GLY A 1 78 ? -13.181 4.959 -1.650 1.00 92.50 78 GLY A O 1
ATOM 587 N N . THR A 1 79 ? -11.406 5.228 -3.017 1.00 93.00 79 THR A N 1
ATOM 588 C CA . THR A 1 79 ? -11.589 3.979 -3.764 1.00 93.00 79 THR A CA 1
ATOM 589 C C . THR A 1 79 ? -11.440 2.795 -2.815 1.00 93.00 79 THR A C 1
ATOM 591 O O . THR A 1 79 ? -10.539 2.764 -1.974 1.00 93.00 79 TH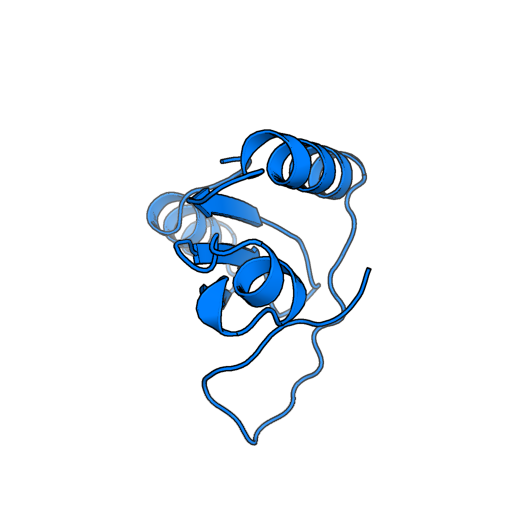R A O 1
ATOM 594 N N . ARG A 1 80 ? -12.327 1.808 -2.952 1.00 91.94 80 ARG A N 1
ATOM 595 C CA . ARG A 1 80 ? -12.335 0.597 -2.128 1.00 91.94 80 ARG A CA 1
ATOM 596 C C . ARG A 1 80 ? -11.964 -0.612 -2.957 1.00 91.94 80 ARG A C 1
ATOM 598 O O . ARG A 1 80 ? -12.434 -0.757 -4.083 1.00 91.94 80 ARG A O 1
ATOM 605 N N . ILE A 1 81 ? -11.160 -1.496 -2.381 1.00 90.06 81 ILE A N 1
ATOM 606 C CA . ILE A 1 81 ? -10.839 -2.765 -3.024 1.00 90.06 81 ILE A CA 1
ATOM 607 C C . ILE A 1 81 ? -11.972 -3.768 -2.814 1.00 90.06 81 ILE A C 1
ATOM 609 O O . ILE A 1 81 ? -12.582 -3.827 -1.743 1.00 90.06 81 ILE A O 1
ATOM 613 N N . GLN A 1 82 ? -12.239 -4.592 -3.825 1.00 81.06 82 GLN A N 1
ATOM 614 C CA . GLN A 1 82 ? -13.156 -5.715 -3.671 1.00 81.06 82 GLN A CA 1
ATOM 615 C C . GLN A 1 82 ? -12.446 -6.839 -2.918 1.00 81.06 82 GLN A C 1
ATOM 617 O O . GLN A 1 82 ? -11.589 -7.538 -3.458 1.00 81.06 82 GLN A O 1
ATOM 622 N N . VAL A 1 83 ? -12.796 -7.011 -1.645 1.00 66.94 83 VAL A N 1
ATOM 623 C CA . VAL A 1 83 ? -12.254 -8.089 -0.817 1.00 66.94 83 VAL A CA 1
ATOM 624 C C . VAL A 1 83 ? -13.027 -9.369 -1.131 1.00 66.94 83 VAL A C 1
ATOM 626 O O . VAL A 1 83 ? -14.032 -9.674 -0.493 1.00 66.94 83 VAL A O 1
ATOM 629 N N . LYS A 1 84 ? -12.572 -10.139 -2.123 1.00 59.84 84 LYS A N 1
ATOM 630 C CA . LYS A 1 84 ? -13.007 -11.534 -2.250 1.00 59.84 84 LYS A CA 1
ATOM 631 C C . LYS A 1 84 ? -12.384 -12.337 -1.110 1.00 59.84 84 LYS A C 1
ATOM 633 O O . LYS A 1 84 ? -11.164 -12.408 -0.970 1.00 59.84 84 LYS A O 1
ATOM 638 N N . VAL A 1 85 ? -13.230 -12.893 -0.246 1.00 50.56 85 VAL A N 1
ATOM 639 C CA . VAL A 1 85 ? -12.826 -13.829 0.812 1.00 50.56 85 VAL A CA 1
ATOM 640 C C . VAL A 1 85 ? -12.612 -15.199 0.163 1.00 50.56 85 VAL A C 1
ATOM 642 O O . VAL A 1 85 ? -13.407 -16.115 0.338 1.00 50.56 85 VAL A O 1
ATOM 645 N N . ASP A 1 86 ? -11.555 -15.332 -0.637 1.00 45.31 86 ASP A N 1
ATOM 646 C CA . ASP A 1 86 ? -11.124 -16.633 -1.146 1.00 45.31 86 ASP A CA 1
ATOM 647 C C . ASP A 1 86 ? -10.313 -17.332 -0.046 1.00 45.31 86 ASP A C 1
ATOM 649 O O . ASP A 1 86 ? -9.194 -16.950 0.297 1.00 45.31 86 ASP A O 1
ATOM 653 N N . THR A 1 87 ? -10.916 -18.348 0.568 1.00 44.31 87 THR A N 1
ATOM 654 C CA . THR A 1 87 ? -10.380 -19.112 1.708 1.00 44.31 87 THR A CA 1
ATOM 655 C C . THR A 1 87 ? -9.324 -20.158 1.319 1.00 44.31 87 THR A C 1
ATOM 657 O O . THR A 1 87 ? -8.999 -21.022 2.128 1.00 44.31 87 THR A O 1
ATOM 660 N N . SER A 1 88 ? -8.746 -20.098 0.112 1.00 40.09 88 SER A N 1
ATOM 661 C CA . SER A 1 88 ? -7.913 -21.188 -0.424 1.00 40.09 88 SER A CA 1
ATOM 662 C C . SER A 1 88 ? -6.516 -20.812 -0.938 1.00 40.09 88 SER A C 1
ATOM 664 O O . SER A 1 88 ? -5.887 -21.652 -1.577 1.00 40.09 88 SER A O 1
ATOM 666 N N . SER A 1 89 ? -5.969 -19.619 -0.667 1.00 37.53 89 SER A N 1
ATOM 667 C CA . SER A 1 89 ? -4.554 -19.348 -0.995 1.00 37.53 89 SER A CA 1
ATOM 668 C C . SER A 1 89 ? -3.913 -18.269 -0.106 1.00 37.53 89 SER A C 1
ATOM 670 O O . SER A 1 89 ? -4.379 -17.132 -0.100 1.00 37.53 89 SER A O 1
ATOM 672 N N . PRO A 1 90 ? -2.823 -18.571 0.630 1.00 41.69 90 PRO A N 1
ATOM 673 C CA . PRO A 1 90 ? -2.148 -17.601 1.495 1.00 41.69 90 PRO A CA 1
ATOM 674 C C .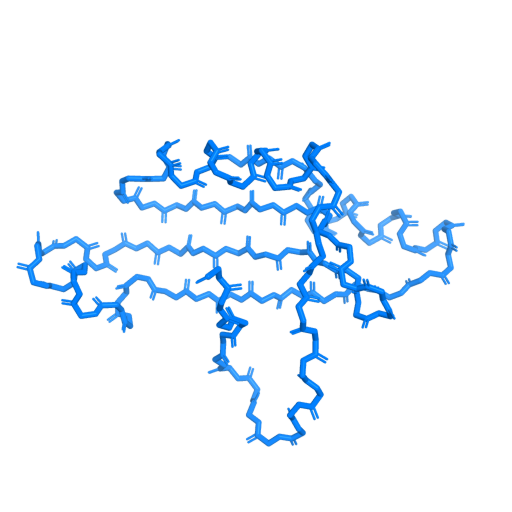 PRO A 1 90 ? -1.236 -16.598 0.760 1.00 41.69 90 PRO A C 1
ATOM 676 O O . PRO A 1 90 ? -0.603 -15.776 1.420 1.00 41.69 90 PRO A O 1
ATOM 679 N N . ALA A 1 91 ? -1.134 -16.622 -0.575 1.00 50.53 91 ALA A N 1
ATOM 680 C CA . ALA A 1 91 ? -0.252 -15.706 -1.302 1.00 50.53 91 ALA A CA 1
ATOM 681 C C . ALA A 1 91 ? -0.599 -15.592 -2.796 1.00 50.53 91 ALA A C 1
ATOM 683 O O . ALA A 1 91 ? 0.040 -16.231 -3.625 1.00 50.53 91 ALA A O 1
ATOM 684 N N . SER A 1 92 ? -1.596 -14.786 -3.167 1.00 45.44 92 SER A N 1
ATOM 685 C CA . SER A 1 92 ? -1.633 -14.080 -4.466 1.00 45.44 92 SER A CA 1
ATOM 686 C C . SER A 1 92 ? -2.832 -13.129 -4.533 1.00 45.44 92 SER A C 1
ATOM 688 O O . SER A 1 92 ? -3.973 -13.559 -4.595 1.00 45.44 92 SER A O 1
ATOM 690 N N . GLU A 1 93 ? -2.503 -11.835 -4.518 1.00 49.44 93 GLU A N 1
ATOM 691 C CA . GLU A 1 93 ? -3.125 -10.745 -5.290 1.00 49.44 93 GLU A CA 1
ATOM 692 C C . GLU A 1 93 ? -4.603 -10.370 -5.058 1.00 49.44 93 GLU A C 1
ATOM 694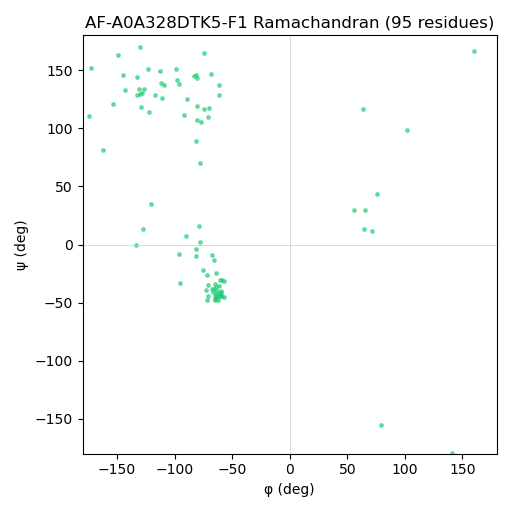 O O . GLU A 1 93 ? -5.514 -11.094 -5.450 1.00 49.44 93 GLU A O 1
ATOM 699 N N . PRO A 1 94 ? -4.881 -9.140 -4.578 1.00 40.50 94 PRO A N 1
ATOM 700 C CA . PRO A 1 94 ? -6.082 -8.442 -5.006 1.00 40.50 94 PRO A CA 1
ATOM 701 C C . PRO A 1 94 ? -5.895 -8.016 -6.472 1.00 40.50 94 PRO A C 1
ATOM 703 O O . PRO A 1 94 ? -5.078 -7.149 -6.780 1.00 40.50 94 PRO A O 1
ATOM 706 N N . ILE A 1 95 ? -6.638 -8.664 -7.369 1.00 43.62 95 ILE A N 1
ATOM 707 C CA . ILE A 1 95 ? -6.809 -8.257 -8.768 1.00 43.62 95 ILE A CA 1
ATOM 708 C C . ILE A 1 95 ? -7.903 -7.178 -8.852 1.00 43.62 95 ILE A C 1
ATOM 710 O O . ILE A 1 95 ? -8.921 -7.282 -8.167 1.00 43.62 95 ILE A O 1
ATOM 714 N N . ALA A 1 96 ? -7.684 -6.242 -9.785 1.00 34.34 96 ALA A N 1
ATOM 715 C CA . ALA A 1 96 ? -8.601 -5.280 -10.414 1.00 34.34 96 ALA A CA 1
ATOM 716 C C . ALA A 1 96 ? -8.555 -3.826 -9.899 1.00 34.34 96 ALA A C 1
ATOM 718 O O . ALA A 1 96 ? -9.206 -3.463 -8.918 1.00 34.34 96 ALA A O 1
ATOM 719 N N . VAL A 1 97 ? -7.830 -2.990 -10.657 1.00 34.97 97 VAL A N 1
ATOM 720 C CA . VAL A 1 97 ? -8.482 -1.915 -11.430 1.00 34.97 97 VAL A CA 1
ATOM 721 C C . VAL A 1 97 ? -8.881 -2.517 -12.773 1.00 34.97 97 VAL A C 1
ATOM 723 O O . VAL A 1 97 ? -8.063 -3.312 -13.293 1.00 34.97 97 VAL A O 1
#

Organism: NCBI:txid267555

InterP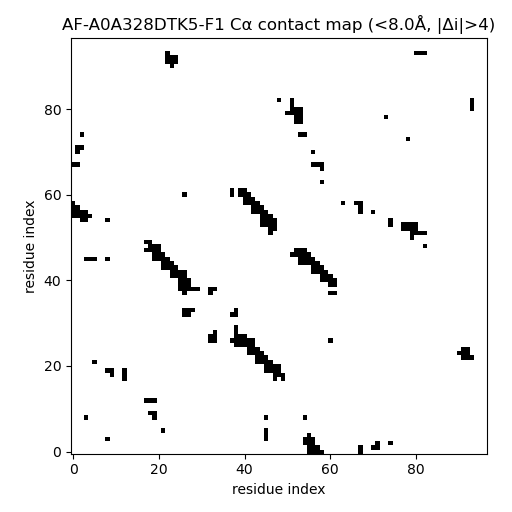ro domains:
  IPR004099 Pyridine nucleotide-disulphide oxidoreductase, dimerisation domain [PF02852] (2-82)
  IPR016156 FAD/NAD-linked reductase, dimerisation domain superfamily [G3DSA:3.30.390.30] (1-90)
  IPR016156 FAD/NAD-linked reductase, dimerisation domain superfamily [SSF55424] (1-81)
  IPR050151 Class-I pyridine nucleotide-disulfide oxidoreductase [PTHR22912] (1-83)